Protein AF-A0A3D1ZHL1-F1 (afdb_monomer_lite)

Sequence (55 aa):
MANPNTAPEYVRIYNRAAWDKQVENGNEWTVPFSDQVIDGARRGVWQILLTDSKP

pLDDT: mean 88.26, std 11.56, range [54.62, 98.25]

Foldseek 3Di:
DDDPCPPPVNVVVVVVVVLVVCVVVPPVVNDDDDPVVVVCVVVVNDDDDDDDDDD

Structure (mmCIF, N/CA/C/O backbone):
data_AF-A0A3D1ZHL1-F1
#
_entry.id   AF-A0A3D1ZHL1-F1
#
loop_
_atom_site.group_PDB
_atom_site.id
_atom_site.type_symbol
_atom_site.label_atom_id
_atom_site.label_alt_id
_atom_site.label_comp_id
_atom_site.label_asym_id
_atom_site.label_entity_id
_atom_site.label_seq_id
_atom_site.pdbx_PDB_ins_code
_atom_site.Cartn_x
_atom_site.Cartn_y
_atom_site.Cartn_z
_atom_site.occupancy
_atom_site.B_iso_or_equiv
_atom_site.auth_seq_id
_atom_site.auth_comp_id
_atom_site.auth_asym_id
_atom_site.auth_atom_id
_atom_site.pdbx_PDB_model_num
ATOM 1 N N . MET A 1 1 ? 20.222 14.984 -24.517 1.00 60.88 1 MET A N 1
ATOM 2 C CA . MET A 1 1 ? 19.295 13.927 -24.985 1.00 60.88 1 MET A CA 1
ATOM 3 C C . MET A 1 1 ? 18.321 13.642 -23.852 1.00 60.88 1 MET A C 1
ATOM 5 O O . MET A 1 1 ? 18.775 13.600 -22.716 1.00 60.88 1 MET A O 1
ATOM 9 N N . ALA A 1 2 ? 17.015 13.535 -24.113 1.00 73.75 2 ALA A N 1
ATOM 10 C CA . ALA A 1 2 ? 16.052 13.188 -23.064 1.00 73.75 2 ALA A CA 1
ATOM 11 C C . ALA A 1 2 ? 16.297 11.745 -22.592 1.00 73.75 2 ALA A C 1
ATOM 13 O O . ALA A 1 2 ? 16.583 10.876 -23.415 1.00 73.75 2 ALA A O 1
ATOM 14 N N . ASN A 1 3 ? 16.219 11.499 -21.283 1.00 78.12 3 ASN A N 1
ATOM 15 C CA . ASN A 1 3 ? 16.343 10.155 -20.730 1.00 78.12 3 ASN A CA 1
ATOM 16 C C . ASN A 1 3 ? 15.134 9.316 -21.196 1.00 78.12 3 ASN A C 1
ATOM 18 O O . ASN A 1 3 ? 14.003 9.672 -20.866 1.00 78.12 3 ASN A O 1
ATOM 22 N N . PRO A 1 4 ? 15.322 8.211 -21.937 1.00 73.94 4 PRO A N 1
ATOM 23 C CA . PRO A 1 4 ? 14.203 7.381 -22.387 1.00 73.94 4 PRO A CA 1
ATOM 24 C C . PRO A 1 4 ? 13.385 6.807 -21.215 1.00 73.94 4 PRO A C 1
ATOM 26 O O . PRO A 1 4 ? 12.191 6.557 -21.366 1.00 73.94 4 PRO A O 1
ATOM 29 N N . ASN A 1 5 ? 13.983 6.703 -20.023 1.00 77.62 5 ASN A N 1
ATOM 30 C CA . ASN A 1 5 ? 13.329 6.199 -18.816 1.00 77.62 5 ASN A CA 1
ATOM 31 C C . ASN A 1 5 ? 12.378 7.212 -18.153 1.00 77.62 5 ASN A C 1
ATOM 33 O O . ASN A 1 5 ? 11.729 6.880 -17.165 1.00 77.62 5 ASN A O 1
ATOM 37 N N . THR A 1 6 ? 12.284 8.449 -18.654 1.00 81.31 6 THR A N 1
ATOM 38 C CA . THR A 1 6 ? 11.305 9.438 -18.162 1.00 81.31 6 THR A CA 1
ATOM 39 C C . THR A 1 6 ? 10.065 9.527 -19.047 1.00 81.31 6 THR A C 1
ATOM 41 O O . THR A 1 6 ? 9.167 10.315 -18.757 1.00 81.31 6 THR A O 1
ATOM 44 N N . ALA A 1 7 ? 9.991 8.738 -20.127 1.00 90.31 7 ALA A N 1
ATOM 45 C CA . ALA A 1 7 ? 8.780 8.648 -20.931 1.00 90.31 7 ALA A CA 1
ATOM 46 C C . ALA A 1 7 ? 7.612 8.157 -20.047 1.00 90.31 7 ALA A C 1
ATOM 48 O O . ALA A 1 7 ? 7.769 7.147 -19.354 1.00 90.31 7 ALA A O 1
ATOM 49 N N . PRO A 1 8 ? 6.438 8.819 -20.065 1.00 88.06 8 PRO A N 1
ATOM 50 C CA . PRO A 1 8 ? 5.323 8.465 -19.182 1.00 88.06 8 PRO A CA 1
ATOM 51 C C . PRO A 1 8 ? 4.897 6.995 -19.277 1.00 88.06 8 PRO A C 1
ATOM 53 O O . PRO A 1 8 ? 4.558 6.382 -18.267 1.00 88.06 8 PRO A O 1
ATOM 56 N N . GLU A 1 9 ? 4.954 6.424 -20.482 1.00 91.06 9 GLU A N 1
ATOM 57 C CA . GLU A 1 9 ? 4.642 5.015 -20.740 1.00 91.06 9 GLU A CA 1
ATOM 58 C C . GLU A 1 9 ? 5.617 4.078 -20.011 1.00 91.06 9 G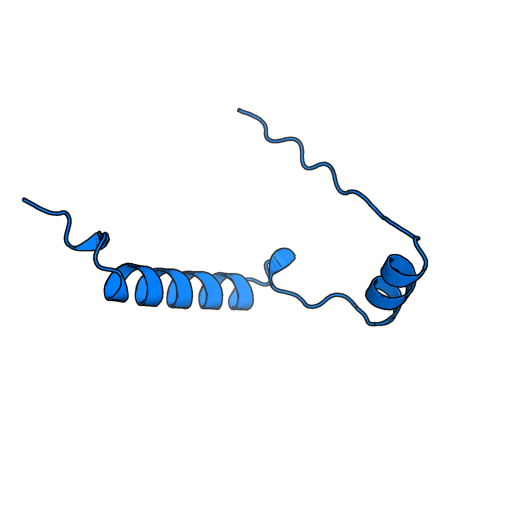LU A C 1
ATOM 60 O O . GLU A 1 9 ? 5.200 3.172 -19.290 1.00 91.06 9 GLU A O 1
ATOM 65 N N . TYR A 1 10 ? 6.920 4.350 -20.124 1.00 93.56 10 TYR A N 1
ATOM 66 C CA . TYR A 1 10 ? 7.963 3.565 -19.466 1.00 93.56 10 TYR A CA 1
ATOM 67 C C . TYR A 1 10 ? 7.817 3.603 -17.942 1.00 93.56 10 TYR A C 1
ATOM 69 O O . TYR A 1 10 ? 7.844 2.557 -17.296 1.00 93.56 10 TYR A O 1
ATOM 77 N N . VAL A 1 11 ? 7.604 4.792 -17.364 1.00 94.38 11 VAL A N 1
ATOM 78 C CA . VAL A 1 11 ? 7.448 4.958 -15.908 1.00 94.38 11 VAL A CA 1
ATOM 79 C C . VAL A 1 11 ? 6.269 4.134 -15.386 1.00 94.38 11 VAL A C 1
ATOM 81 O O . VAL A 1 11 ? 6.379 3.481 -14.350 1.00 94.38 11 VAL A O 1
ATOM 84 N N . ARG A 1 12 ? 5.147 4.111 -16.115 1.00 94.88 12 ARG A N 1
ATOM 85 C CA . ARG A 1 12 ? 3.967 3.317 -15.739 1.00 94.88 12 ARG A CA 1
ATOM 86 C C . ARG A 1 12 ? 4.234 1.816 -15.801 1.00 94.88 12 ARG A C 1
ATOM 88 O O . ARG A 1 12 ? 3.854 1.112 -14.867 1.00 94.88 12 ARG A O 1
ATOM 95 N N . ILE A 1 13 ? 4.880 1.337 -16.866 1.00 96.19 13 ILE A N 1
ATOM 96 C CA . ILE A 1 13 ? 5.228 -0.085 -17.025 1.00 96.19 13 ILE A CA 1
ATOM 97 C C . ILE A 1 13 ? 6.174 -0.524 -15.906 1.00 96.19 13 ILE A C 1
ATOM 99 O O . ILE A 1 13 ? 5.922 -1.532 -15.245 1.00 96.19 13 ILE A O 1
ATOM 103 N N . TYR A 1 14 ? 7.222 0.262 -15.658 1.00 95.25 14 TYR A N 1
ATOM 104 C CA . TYR A 1 14 ? 8.193 -0.011 -14.605 1.00 95.25 14 TYR A CA 1
ATOM 105 C C . TYR A 1 14 ? 7.528 -0.060 -13.223 1.00 95.25 14 TYR A C 1
ATOM 107 O O . TYR A 1 14 ? 7.690 -1.040 -12.497 1.00 95.25 14 TYR A O 1
ATOM 115 N N . ASN A 1 15 ? 6.729 0.956 -12.878 1.00 96.06 15 ASN A N 1
ATOM 116 C CA . ASN A 1 15 ? 6.077 1.030 -11.569 1.00 96.06 15 ASN A CA 1
ATOM 117 C C . ASN A 1 15 ? 5.055 -0.090 -11.364 1.00 96.06 15 ASN A C 1
ATOM 119 O O . ASN A 1 15 ? 4.962 -0.613 -10.259 1.00 96.06 15 ASN A O 1
ATOM 123 N N . ARG A 1 16 ? 4.324 -0.492 -12.412 1.00 96.94 16 ARG A N 1
ATOM 124 C CA . ARG A 1 16 ? 3.403 -1.634 -12.336 1.00 96.94 16 ARG A CA 1
ATOM 125 C C . ARG A 1 16 ? 4.150 -2.920 -11.997 1.00 96.94 16 ARG A C 1
ATOM 127 O O . ARG A 1 16 ? 3.826 -3.557 -11.006 1.00 96.94 16 ARG A O 1
ATOM 134 N N . ALA A 1 17 ? 5.189 -3.250 -12.763 1.00 97.88 17 ALA A N 1
ATOM 135 C CA . ALA A 1 17 ? 5.967 -4.466 -12.531 1.00 97.88 17 ALA A CA 1
ATOM 136 C C . ALA A 1 17 ? 6.671 -4.459 -11.162 1.00 97.88 17 ALA A C 1
ATOM 138 O O . ALA A 1 17 ? 6.808 -5.500 -10.521 1.00 97.88 17 ALA A O 1
ATOM 139 N N . ALA A 1 18 ? 7.128 -3.291 -10.701 1.00 97.38 18 ALA A N 1
ATOM 140 C CA . ALA A 1 18 ? 7.686 -3.140 -9.362 1.00 97.38 18 ALA A CA 1
ATOM 141 C C . ALA A 1 18 ? 6.624 -3.360 -8.274 1.00 97.38 18 ALA A C 1
ATOM 143 O O . ALA A 1 18 ? 6.911 -4.032 -7.287 1.00 97.38 18 ALA A O 1
ATOM 144 N N . TRP A 1 19 ? 5.413 -2.829 -8.461 1.00 97.31 19 TRP A N 1
ATOM 145 C CA . TRP A 1 19 ? 4.301 -3.008 -7.530 1.00 97.31 19 TRP A CA 1
ATOM 146 C C . TRP A 1 19 ? 3.862 -4.469 -7.431 1.00 97.31 19 TRP A C 1
ATOM 148 O O . TRP A 1 19 ? 3.746 -4.982 -6.321 1.00 97.31 19 TRP A O 1
ATOM 158 N N . ASP A 1 20 ? 3.718 -5.163 -8.562 1.00 98.12 20 ASP A N 1
ATOM 159 C CA . ASP A 1 20 ? 3.341 -6.583 -8.590 1.00 98.12 20 ASP A CA 1
ATOM 160 C C . ASP A 1 20 ? 4.320 -7.433 -7.759 1.00 98.12 20 ASP A C 1
ATOM 162 O O . ASP A 1 20 ? 3.905 -8.232 -6.921 1.00 98.12 20 ASP A O 1
ATOM 166 N N . LYS A 1 21 ? 5.629 -7.168 -7.869 1.00 98.25 21 LYS A N 1
ATOM 167 C CA . LYS A 1 21 ? 6.648 -7.828 -7.033 1.00 98.25 21 LYS A CA 1
ATOM 168 C C . LYS A 1 21 ? 6.513 -7.509 -5.543 1.00 98.25 21 LYS A C 1
ATOM 170 O O . LYS A 1 21 ? 6.813 -8.358 -4.710 1.00 98.25 21 LYS A O 1
ATOM 175 N N . GLN A 1 22 ? 6.119 -6.288 -5.177 1.00 98.06 22 GLN A N 1
ATOM 176 C CA . GLN A 1 22 ? 5.891 -5.942 -3.768 1.00 98.06 22 GLN A CA 1
ATOM 177 C C . GLN A 1 22 ? 4.694 -6.707 -3.195 1.00 98.06 22 GLN A C 1
ATOM 179 O O . GLN A 1 22 ? 4.767 -7.163 -2.055 1.00 98.06 22 GLN A O 1
ATOM 184 N N . VAL A 1 23 ? 3.640 -6.891 -3.998 1.00 97.38 23 VAL A N 1
ATOM 185 C CA . VAL A 1 23 ? 2.474 -7.711 -3.638 1.00 97.38 23 VAL A CA 1
ATOM 186 C C . VAL A 1 23 ? 2.891 -9.167 -3.431 1.00 97.38 23 VAL A C 1
ATOM 188 O O . VAL A 1 23 ? 2.589 -9.746 -2.390 1.00 97.38 23 VAL A O 1
ATOM 191 N N . GLU A 1 24 ? 3.632 -9.747 -4.380 1.00 97.50 24 GLU A N 1
ATOM 192 C CA . GLU A 1 24 ? 4.137 -11.127 -4.287 1.00 97.50 24 GLU A CA 1
ATOM 193 C C . GLU A 1 24 ? 5.014 -11.349 -3.046 1.00 97.50 24 GLU A C 1
ATOM 195 O O . GLU A 1 24 ? 4.936 -12.395 -2.405 1.00 97.50 24 GLU A O 1
ATOM 200 N N . ASN A 1 25 ? 5.807 -10.344 -2.668 1.00 97.25 25 ASN A N 1
ATOM 201 C CA . ASN A 1 25 ? 6.669 -10.389 -1.487 1.00 97.25 25 ASN A CA 1
ATOM 202 C C . ASN A 1 25 ? 5.922 -10.157 -0.162 1.00 97.25 25 ASN A C 1
ATOM 204 O O . ASN A 1 25 ? 6.554 -10.173 0.894 1.00 97.25 25 ASN A O 1
ATOM 208 N N . GLY A 1 26 ? 4.608 -9.916 -0.193 1.00 95.00 26 GLY A N 1
ATOM 209 C CA . GLY A 1 26 ? 3.815 -9.672 1.010 1.00 95.00 26 GLY A CA 1
ATOM 210 C C . GLY A 1 26 ? 4.175 -8.366 1.715 1.00 95.00 26 GLY A C 1
ATOM 211 O O . GLY A 1 26 ? 4.110 -8.296 2.941 1.00 95.00 26 GLY A O 1
ATOM 212 N N . ASN A 1 27 ? 4.578 -7.336 0.964 1.00 94.62 27 ASN A N 1
ATOM 213 C CA . ASN A 1 27 ? 4.823 -6.013 1.530 1.00 94.62 27 ASN A CA 1
ATOM 214 C C . ASN A 1 27 ? 3.556 -5.524 2.254 1.00 94.62 27 ASN A C 1
ATOM 216 O O . ASN A 1 27 ? 2.482 -5.468 1.656 1.00 94.62 27 ASN A O 1
ATOM 220 N N . GLU A 1 28 ? 3.687 -5.150 3.528 1.00 90.12 28 GLU A N 1
ATOM 221 C CA . GLU A 1 28 ? 2.572 -4.744 4.396 1.00 90.12 28 GLU A CA 1
ATOM 222 C C . GLU A 1 28 ? 1.712 -3.616 3.800 1.00 90.12 28 GLU A C 1
ATOM 224 O O . GLU A 1 28 ? 0.500 -3.592 3.989 1.00 90.12 28 GLU A O 1
ATOM 229 N N . TRP A 1 29 ? 2.314 -2.737 2.995 1.00 89.62 29 TRP A N 1
ATOM 230 C CA . TRP A 1 29 ? 1.644 -1.609 2.344 1.00 89.62 29 TRP A CA 1
ATOM 231 C C . T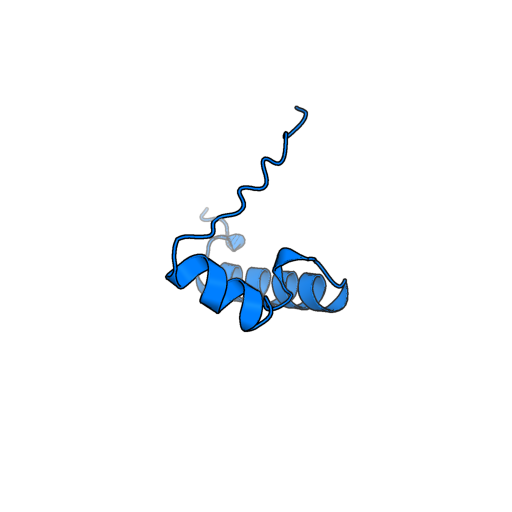RP A 1 29 ? 0.839 -2.004 1.100 1.00 89.62 29 TRP A C 1
ATOM 233 O O . TRP A 1 29 ? 0.125 -1.176 0.535 1.00 89.62 29 TRP A O 1
ATOM 243 N N . THR A 1 30 ? 0.953 -3.256 0.657 1.00 94.75 30 THR A N 1
ATOM 244 C CA . THR A 1 30 ? 0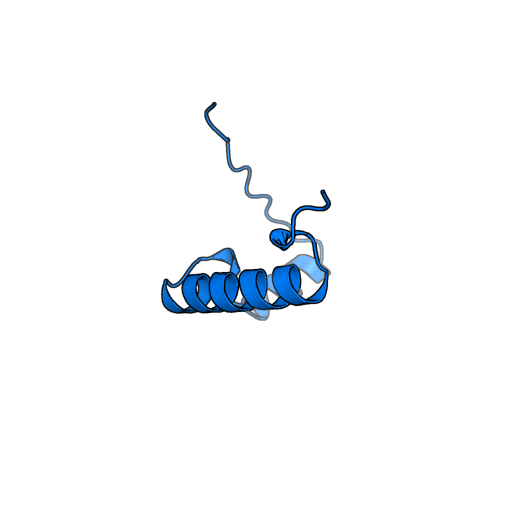.180 -3.812 -0.465 1.00 94.75 30 THR A CA 1
ATOM 245 C C . THR A 1 30 ? -1.040 -4.609 -0.007 1.00 94.75 30 THR A C 1
ATOM 247 O O . THR A 1 30 ? -1.896 -4.954 -0.824 1.00 94.75 30 THR A O 1
ATOM 250 N N . VAL A 1 31 ? -1.143 -4.886 1.296 1.00 93.19 31 VAL A N 1
ATOM 251 C CA . VAL A 1 31 ? -2.224 -5.678 1.879 1.00 93.19 31 VAL A CA 1
ATOM 252 C C . VAL A 1 31 ? -3.383 -4.756 2.272 1.00 93.19 31 VAL A C 1
ATOM 254 O O . VAL A 1 31 ? -3.165 -3.753 2.954 1.00 93.19 31 VAL A O 1
ATOM 257 N N . PRO A 1 32 ? -4.633 -5.069 1.881 1.00 92.00 32 PRO A N 1
ATOM 258 C CA . PRO A 1 32 ? -5.789 -4.308 2.333 1.00 92.00 32 PRO A CA 1
ATOM 259 C C . PRO A 1 32 ? -5.950 -4.380 3.854 1.00 92.00 32 PRO A C 1
ATOM 261 O O . PRO A 1 32 ? -5.853 -5.451 4.455 1.00 92.00 32 PRO A O 1
ATOM 264 N N . PHE A 1 33 ? -6.272 -3.247 4.474 1.00 91.69 33 PHE A N 1
ATOM 265 C CA . PHE A 1 33 ? -6.716 -3.239 5.865 1.00 91.69 33 PHE A CA 1
ATOM 266 C C . PHE A 1 33 ? -8.070 -3.940 6.010 1.00 91.69 33 PHE A C 1
ATOM 268 O O . PHE A 1 33 ? -8.888 -3.938 5.092 1.00 91.69 33 PHE A O 1
ATOM 275 N N . SER A 1 34 ? -8.319 -4.513 7.189 1.00 93.12 34 SER A N 1
ATOM 276 C CA . SER A 1 34 ? -9.614 -5.119 7.493 1.00 93.12 34 SER A C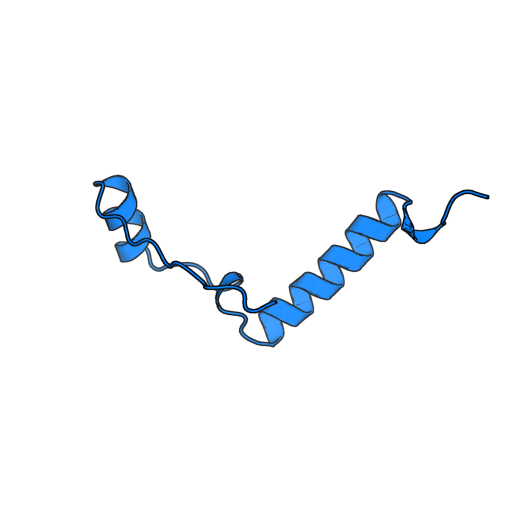A 1
ATOM 277 C C . SER A 1 34 ? -10.716 -4.066 7.607 1.00 93.12 34 SER A C 1
ATOM 279 O O . SER A 1 34 ? -10.471 -2.919 7.997 1.00 93.12 34 SER A O 1
ATOM 281 N N . ASP A 1 35 ? -11.957 -4.481 7.356 1.00 95.50 35 ASP A N 1
ATOM 282 C CA . ASP A 1 35 ? -13.134 -3.613 7.478 1.00 95.50 35 ASP A CA 1
ATOM 283 C C . ASP A 1 35 ? -13.233 -2.966 8.865 1.00 95.50 35 ASP A C 1
ATOM 285 O O . ASP A 1 35 ? -13.546 -1.785 8.989 1.00 95.50 35 ASP A O 1
ATOM 289 N N . GLN A 1 36 ? -12.871 -3.704 9.920 1.00 94.81 36 GLN A N 1
ATOM 290 C CA . GLN A 1 36 ? -12.845 -3.192 11.290 1.00 94.81 36 GLN A CA 1
ATOM 291 C C . GLN A 1 36 ? -11.903 -1.989 11.449 1.00 94.81 36 GLN A C 1
ATOM 293 O O . GLN A 1 36 ? -12.248 -1.030 12.145 1.00 94.81 36 GLN A O 1
ATOM 298 N N . VAL A 1 37 ? -10.719 -2.037 10.828 1.00 93.06 37 VAL A N 1
ATOM 299 C CA . VAL A 1 37 ? -9.739 -0.941 10.878 1.00 93.06 37 VAL A CA 1
ATOM 300 C C . VAL A 1 37 ? -10.282 0.278 10.136 1.00 93.06 37 VAL A C 1
ATOM 302 O O . VAL A 1 37 ? -10.238 1.390 10.666 1.00 93.06 37 VAL A O 1
ATOM 305 N N . ILE A 1 38 ? -10.868 0.066 8.955 1.00 93.12 38 ILE A N 1
ATOM 306 C CA . ILE A 1 38 ? -11.476 1.134 8.148 1.00 93.12 38 ILE A CA 1
ATOM 307 C C . ILE A 1 38 ? -12.623 1.807 8.915 1.00 93.12 38 ILE A C 1
ATOM 309 O O . ILE A 1 38 ? -12.703 3.036 8.992 1.00 93.12 38 ILE A O 1
ATOM 313 N N . ASP A 1 39 ? -13.494 1.013 9.529 1.00 95.94 39 ASP A N 1
ATOM 314 C CA . ASP A 1 39 ? -14.624 1.509 10.308 1.00 95.94 39 ASP A CA 1
ATOM 315 C C . ASP A 1 39 ? -14.189 2.242 11.582 1.00 95.94 39 ASP A C 1
ATOM 317 O O . ASP A 1 39 ? -14.816 3.230 11.974 1.00 95.94 39 ASP A O 1
ATOM 321 N N . GLY A 1 40 ? -13.108 1.794 12.226 1.00 96.12 40 GLY A N 1
ATOM 322 C CA . GLY A 1 40 ? -12.478 2.507 13.337 1.00 96.12 40 GLY A CA 1
ATOM 323 C C . GLY A 1 40 ? -11.989 3.893 12.918 1.00 96.12 40 GLY A C 1
ATOM 324 O O . GLY A 1 40 ? -12.366 4.888 13.543 1.00 96.12 40 GLY A O 1
ATOM 325 N N . ALA A 1 41 ? -11.240 3.967 11.815 1.00 93.62 41 ALA A N 1
ATOM 326 C CA . ALA A 1 41 ? -10.721 5.223 11.278 1.00 93.62 41 ALA A CA 1
ATOM 327 C C . ALA A 1 41 ? -11.846 6.221 10.947 1.00 93.62 41 ALA A C 1
ATOM 329 O O . ALA A 1 41 ? -11.781 7.385 11.345 1.00 93.62 41 ALA A O 1
ATOM 330 N N . ARG A 1 42 ? -12.940 5.763 10.317 1.00 94.25 42 ARG A N 1
ATOM 331 C CA . ARG A 1 42 ? -14.127 6.599 10.028 1.00 94.25 42 ARG A CA 1
ATOM 332 C C . ARG A 1 42 ? -14.775 7.199 11.278 1.00 94.25 42 ARG A C 1
ATOM 334 O O . ARG A 1 42 ? -15.361 8.275 11.198 1.00 94.25 42 ARG A O 1
ATOM 341 N N . ARG A 1 43 ? -14.676 6.520 12.424 1.00 97.50 43 ARG A N 1
ATOM 342 C CA . ARG A 1 43 ? -15.184 6.992 13.725 1.00 97.50 43 ARG A CA 1
ATOM 343 C C . ARG A 1 43 ? -14.167 7.829 14.509 1.00 97.50 43 ARG A C 1
ATOM 345 O O . ARG A 1 43 ? -14.428 8.174 15.657 1.00 97.50 43 ARG A O 1
ATOM 352 N N . GLY A 1 44 ? -13.022 8.151 13.910 1.00 95.69 44 GLY A N 1
ATOM 353 C CA . GLY A 1 44 ? -11.971 8.942 14.543 1.00 95.69 44 GLY A CA 1
ATOM 354 C C . GLY A 1 44 ? -11.006 8.136 15.415 1.00 95.69 44 GLY A C 1
A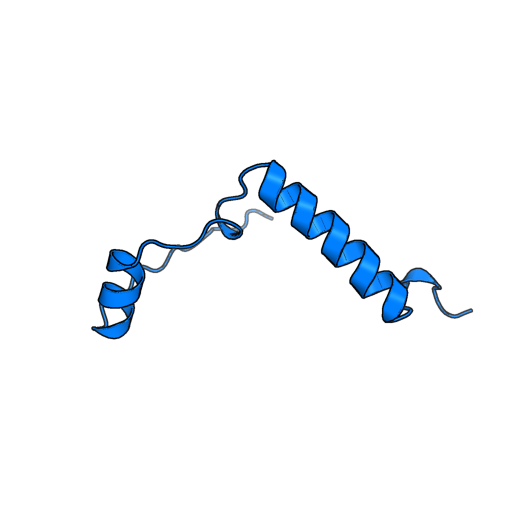TOM 355 O O . GLY A 1 44 ? -10.215 8.729 16.146 1.00 95.69 44 GLY A O 1
ATOM 356 N N . VAL A 1 45 ? -11.045 6.801 15.353 1.00 94.69 45 VAL A N 1
ATOM 357 C CA . VAL A 1 45 ? -10.069 5.938 16.032 1.00 94.69 45 VAL A CA 1
ATOM 358 C C . VAL A 1 45 ? -8.853 5.788 15.123 1.00 94.69 45 VAL A C 1
ATOM 360 O O . VAL A 1 45 ? -8.801 4.902 14.273 1.00 94.69 45 VAL A O 1
ATOM 363 N N . TRP A 1 46 ? -7.887 6.689 15.284 1.00 87.62 46 TRP A N 1
ATOM 364 C CA . TRP A 1 46 ? -6.667 6.714 14.481 1.00 87.62 46 TRP A CA 1
ATOM 365 C C . TRP A 1 46 ? -5.510 6.010 15.183 1.00 87.62 46 TRP A C 1
ATOM 367 O O . TRP A 1 46 ? -5.335 6.123 16.396 1.00 87.62 46 TRP A O 1
ATOM 377 N N . GLN A 1 47 ? -4.682 5.331 14.394 1.00 81.75 47 GLN A N 1
ATOM 378 C CA . GLN A 1 47 ? -3.367 4.854 14.803 1.00 81.75 47 GLN A CA 1
ATOM 379 C C . GLN A 1 47 ? -2.340 5.476 13.861 1.00 81.75 47 GLN A C 1
ATOM 381 O O . GLN A 1 47 ? -2.507 5.432 12.644 1.00 81.75 47 GLN A O 1
ATOM 386 N N . ILE A 1 48 ? -1.303 6.092 14.422 1.00 81.19 48 ILE A N 1
ATOM 387 C CA . ILE A 1 48 ? -0.210 6.687 13.655 1.00 81.19 48 ILE A CA 1
ATOM 388 C C . ILE A 1 48 ? 1.003 5.794 13.855 1.00 81.19 48 ILE A C 1
ATOM 390 O O . ILE A 1 48 ? 1.494 5.655 14.975 1.00 81.19 48 ILE A O 1
ATOM 394 N N . LEU A 1 49 ? 1.480 5.196 12.767 1.00 75.25 49 LEU A N 1
ATOM 395 C CA . LEU A 1 49 ? 2.761 4.510 12.752 1.00 75.25 49 LEU A CA 1
ATOM 396 C C . LEU A 1 49 ? 3.834 5.525 12.359 1.00 75.25 49 LEU A C 1
ATOM 398 O O . LEU A 1 49 ? 3.884 5.977 11.217 1.00 75.25 49 LEU A O 1
ATOM 402 N N . LEU A 1 50 ? 4.677 5.899 13.316 1.00 80.38 50 LEU A N 1
ATOM 403 C CA . LEU A 1 50 ? 5.873 6.684 13.041 1.00 80.38 50 LEU A CA 1
ATOM 404 C C . LEU A 1 50 ? 6.994 5.712 12.679 1.00 80.38 50 LEU A C 1
ATOM 406 O O . LEU A 1 50 ? 7.536 5.028 13.544 1.00 80.38 50 LEU A O 1
ATOM 410 N N . THR A 1 51 ? 7.327 5.621 11.397 1.00 72.50 51 THR A N 1
ATOM 411 C CA . THR A 1 51 ? 8.537 4.927 10.952 1.00 72.50 51 THR A CA 1
ATOM 412 C C . THR A 1 51 ? 9.707 5.895 11.024 1.00 72.50 51 THR A C 1
ATOM 414 O O . THR A 1 51 ? 9.816 6.789 10.186 1.00 72.50 51 THR A O 1
ATOM 417 N N . ASP A 1 52 ? 10.584 5.721 12.012 1.00 60.47 52 ASP A N 1
ATOM 418 C CA . ASP A 1 52 ? 11.867 6.422 12.030 1.00 60.47 52 ASP A CA 1
ATOM 419 C C . ASP A 1 52 ? 12.705 5.949 10.833 1.00 60.47 52 ASP A C 1
ATOM 421 O O . ASP A 1 5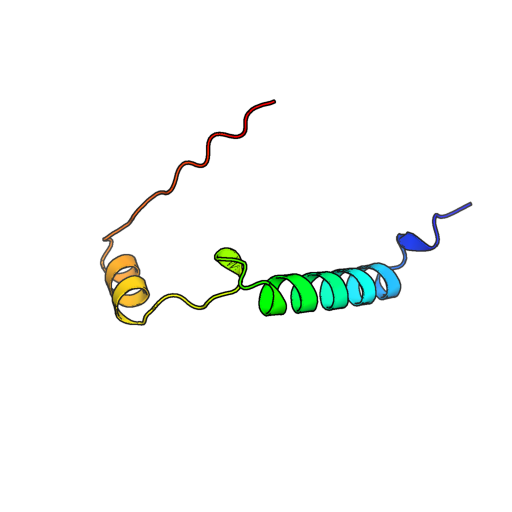2 ? 13.072 4.775 10.731 1.00 60.47 52 ASP A O 1
ATOM 425 N N . SER A 1 53 ? 13.022 6.856 9.913 1.00 57.94 53 SER A N 1
ATOM 426 C CA . SER A 1 53 ? 14.034 6.613 8.888 1.00 57.94 53 SER A CA 1
ATOM 427 C C . SER A 1 53 ? 15.409 6.932 9.479 1.00 57.94 53 SER A C 1
ATOM 429 O O . SER A 1 53 ? 15.724 8.102 9.701 1.00 57.94 53 SER A O 1
ATOM 431 N N . LYS A 1 54 ? 16.236 5.907 9.737 1.00 54.62 54 LYS A N 1
ATOM 432 C CA . LYS A 1 54 ? 17.678 6.114 9.964 1.00 54.62 54 LYS A CA 1
ATOM 433 C C . LYS A 1 54 ? 18.311 6.690 8.681 1.00 54.62 54 LYS A C 1
ATOM 435 O O . LYS A 1 54 ? 17.923 6.222 7.609 1.00 54.62 54 LYS A O 1
ATOM 440 N N . PRO A 1 55 ? 19.235 7.668 8.774 1.00 62.88 55 PRO A N 1
ATOM 441 C CA . PRO A 1 55 ? 20.010 8.135 7.623 1.00 62.88 55 PRO A CA 1
ATOM 442 C C . PRO A 1 55 ? 20.856 7.019 7.004 1.00 62.88 55 PRO A C 1
ATOM 444 O O . PRO A 1 55 ? 21.320 6.140 7.772 1.00 62.88 55 PRO A O 1
#

Radius of gyration: 17.19 Å; chains: 1; bounding box: 35×25×41 Å

Secondary structure (DSSP, 8-state):
---GGGSHHHHHHHHHHHHHHHHHTT-GGGSPPPHHHHHHHHTT-----------